Protein AF-A0A7H4LUL4-F1 (afdb_monomer)

Solvent-accessible surface area (backbone atoms only — not comparable to full-atom values): 4689 Å² total; per-residue (Å²): 133,86,77,78,72,79,74,70,69,87,61,100,52,40,33,30,39,43,48,76,53,99,90,51,56,40,29,39,30,35,31,65,50,16,73,67,49,72,32,78,44,74,83,58,43,65,65,47,68,71,49,86,70,59,75,34,74,69,40,37,64,63,46,47,55,56,64,72,62,63,79,48,55,75,40,82,101

Organism: NCBI:txid1134687

pLDDT: mean 81.98, std 11.31, range [38.91, 93.44]

Nearest PDB structures (foldseek):
  7lh5-assembly2_DS  TM=3.183E-01  e=8.310E+00  Thermus thermophilus HB8

Secondary structure (DSSP, 8-state):
----------SSS-EEEEEE-SS-EEEEEEETTEEEEEESSHHHHHHHTTS-----HHHHHHHHHHHHTT-SEEEE-

Foldseek 3Di:
DPPPPPDFPPDPAWKWWWDDDPVAIKTFIAGRLDGQGIDRDPVVNVVSRVPPDDHDPVSNVVCCCVVVVPPTDMGDD

Sequence (77 aa):
MQKMQLVCWPWAGAIALEESSEDMTQYHIIQNWLWLGAVESLSQASSLTRLSAKFDHDGYKILCKPLLSGRYKLHPL

Mean predicted aligned error: 6.25 Å

InterPro domains:
  IPR060414 Excinuclease Cho, C-terminal domain [PF27115] (14-77)

Structure (mmCIF, N/CA/C/O backbone):
data_AF-A0A7H4LUL4-F1
#
_entry.id   AF-A0A7H4LUL4-F1
#
loop_
_atom_site.group_PDB
_atom_site.id
_atom_site.type_symbol
_atom_site.label_atom_id
_atom_site.label_alt_id
_atom_site.label_comp_id
_atom_site.label_asym_id
_atom_site.label_entity_id
_atom_site.label_seq_id
_atom_site.pdbx_PDB_ins_code
_atom_site.Cartn_x
_atom_site.Cartn_y
_atom_site.Cartn_z
_atom_site.occupancy
_atom_site.B_iso_or_equiv
_atom_site.auth_seq_id
_atom_site.auth_comp_id
_atom_site.auth_asym_id
_atom_site.auth_atom_id
_atom_site.pdbx_PDB_model_num
ATOM 1 N N . MET A 1 1 ? -8.111 19.015 22.374 1.00 38.91 1 MET A N 1
ATOM 2 C CA . MET A 1 1 ? -7.757 17.579 22.428 1.00 38.91 1 MET A CA 1
ATOM 3 C C . MET A 1 1 ? -8.062 16.966 21.064 1.00 38.91 1 MET A C 1
ATOM 5 O O . MET A 1 1 ? -9.211 16.629 20.803 1.00 38.91 1 MET A O 1
ATOM 9 N N . GLN A 1 2 ? -7.089 16.918 20.150 1.00 46.69 2 GLN A N 1
ATOM 10 C CA . GLN A 1 2 ? -7.282 16.306 18.830 1.00 46.69 2 GLN A CA 1
ATOM 11 C C . GLN A 1 2 ? -7.333 14.787 19.033 1.00 46.69 2 GLN A C 1
ATOM 13 O O . GLN A 1 2 ? -6.311 14.155 19.283 1.00 46.69 2 GLN A O 1
ATOM 18 N N . LYS A 1 3 ? -8.539 14.208 19.021 1.00 48.00 3 LYS A N 1
ATOM 19 C CA . LYS A 1 3 ? -8.714 12.754 18.989 1.00 48.00 3 LYS A CA 1
ATOM 20 C C . LYS A 1 3 ? -8.173 12.292 17.642 1.00 48.00 3 LYS A C 1
ATOM 22 O O . LYS A 1 3 ? -8.859 12.425 16.635 1.00 48.00 3 LYS A O 1
ATOM 27 N N . MET A 1 4 ? -6.931 11.822 17.622 1.00 51.91 4 MET A N 1
ATOM 28 C CA . MET A 1 4 ? -6.375 11.084 16.496 1.00 51.91 4 MET A CA 1
ATOM 29 C C . MET A 1 4 ? -7.254 9.841 16.354 1.00 51.91 4 MET A C 1
ATOM 31 O O . MET A 1 4 ? -7.120 8.885 17.113 1.00 51.91 4 MET A O 1
ATOM 35 N N . GLN A 1 5 ? -8.269 9.928 15.494 1.00 59.28 5 GLN A N 1
ATOM 36 C CA . GLN A 1 5 ? -9.123 8.796 15.182 1.00 59.28 5 GLN A CA 1
ATOM 37 C C . GLN A 1 5 ? -8.212 7.786 14.500 1.00 59.28 5 GLN A C 1
ATOM 39 O O . GLN A 1 5 ? -7.766 8.009 13.377 1.00 59.28 5 GLN A O 1
ATOM 44 N N . LEU A 1 6 ? -7.855 6.733 15.234 1.00 64.06 6 LEU A N 1
ATOM 45 C CA . LEU A 1 6 ? -7.235 5.552 14.661 1.00 64.06 6 LEU A CA 1
ATOM 46 C C . LEU A 1 6 ? -8.210 5.051 13.602 1.00 64.06 6 LEU A C 1
ATOM 48 O O . LEU A 1 6 ? -9.297 4.569 13.926 1.00 64.06 6 LEU A O 1
ATOM 52 N N . VAL A 1 7 ? -7.864 5.259 12.337 1.00 68.00 7 VAL A N 1
ATOM 53 C CA . VAL A 1 7 ? -8.657 4.729 11.239 1.00 68.00 7 VAL A CA 1
ATOM 54 C C . VAL A 1 7 ? -8.384 3.233 11.237 1.00 68.00 7 VAL A C 1
ATOM 56 O O . VAL A 1 7 ? -7.257 2.799 10.997 1.00 68.00 7 VAL A O 1
ATOM 59 N N . CYS A 1 8 ? -9.395 2.431 11.569 1.00 74.50 8 CYS A N 1
ATOM 60 C CA . CYS A 1 8 ? -9.304 0.988 11.382 1.00 74.50 8 CYS A CA 1
ATOM 61 C C . CYS A 1 8 ? -8.954 0.720 9.922 1.00 74.50 8 CYS A C 1
ATOM 63 O O . CYS A 1 8 ? -9.492 1.390 9.043 1.00 74.50 8 CYS A O 1
ATOM 65 N N . TRP A 1 9 ? -8.045 -0.226 9.682 1.00 81.50 9 TRP A N 1
ATOM 66 C CA . TRP A 1 9 ? -7.612 -0.594 8.339 1.00 81.50 9 TRP A CA 1
ATOM 67 C C . TRP A 1 9 ? -8.840 -0.831 7.436 1.00 81.50 9 TRP A C 1
ATOM 69 O O . TRP A 1 9 ? -9.593 -1.770 7.690 1.00 81.50 9 TRP A O 1
ATOM 79 N N . PRO A 1 10 ? -9.100 0.039 6.440 1.00 79.62 10 PRO A N 1
ATOM 80 C CA . PRO A 1 10 ? -10.368 0.027 5.711 1.00 79.62 10 PRO A CA 1
ATOM 81 C C . PRO A 1 10 ? -10.417 -1.018 4.587 1.00 79.62 10 PRO A C 1
ATOM 83 O O . PRO A 1 10 ? -11.474 -1.228 3.995 1.00 79.62 10 PRO A O 1
ATOM 86 N N . TRP A 1 11 ? -9.292 -1.664 4.273 1.00 85.56 11 TRP A N 1
ATOM 87 C CA . TRP A 1 11 ? -9.188 -2.654 3.202 1.00 85.56 11 TRP A CA 1
ATOM 88 C C . TRP A 1 11 ? -9.309 -4.083 3.745 1.00 85.56 11 TRP A C 1
ATOM 90 O O . TRP A 1 11 ? -8.872 -4.380 4.852 1.00 85.56 11 TRP A O 1
ATOM 100 N N . ALA A 1 12 ? -9.870 -4.997 2.948 1.00 82.44 12 ALA A N 1
ATOM 101 C CA . ALA A 1 12 ? -10.056 -6.397 3.351 1.00 82.44 12 ALA A CA 1
ATO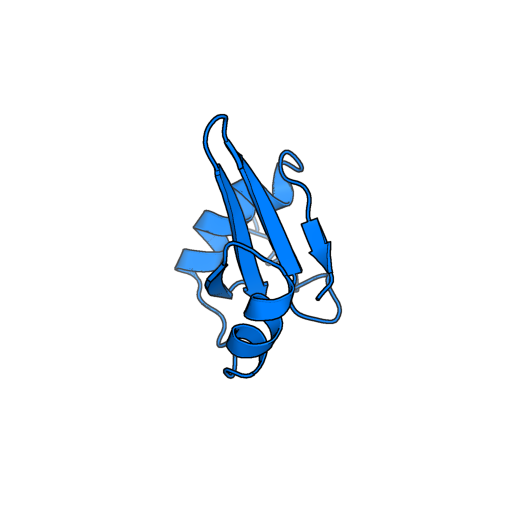M 102 C C . ALA A 1 12 ? -8.738 -7.190 3.467 1.00 82.44 12 ALA A C 1
ATOM 104 O O . ALA A 1 12 ? -8.696 -8.231 4.117 1.00 82.44 12 ALA A O 1
ATOM 105 N N . GLY A 1 13 ? -7.667 -6.701 2.838 1.00 87.12 13 GLY A N 1
ATOM 106 C CA . GLY A 1 13 ? -6.370 -7.364 2.768 1.00 87.12 13 GLY A CA 1
ATOM 107 C C . GLY A 1 13 ? -5.221 -6.366 2.702 1.00 87.12 13 GLY A C 1
ATOM 108 O O . GLY A 1 13 ? -5.362 -5.205 3.096 1.00 87.12 13 GLY A O 1
ATOM 109 N N . ALA A 1 14 ? -4.070 -6.827 2.220 1.00 90.00 14 ALA A N 1
ATOM 110 C CA . ALA A 1 14 ? -2.960 -5.931 1.930 1.00 90.00 14 ALA A CA 1
ATOM 111 C C . ALA A 1 14 ? -3.277 -5.056 0.712 1.00 90.00 14 ALA A C 1
ATOM 113 O O . ALA A 1 14 ? -4.051 -5.436 -0.165 1.00 90.00 14 ALA A O 1
ATOM 114 N N . ILE A 1 15 ? -2.640 -3.896 0.653 1.00 91.56 15 ILE A N 1
ATOM 115 C CA . ILE A 1 15 ? -2.675 -3.009 -0.504 1.00 91.56 15 ILE A CA 1
ATOM 116 C C . ILE A 1 15 ? -1.252 -2.718 -0.959 1.00 91.56 15 ILE A C 1
ATOM 118 O O . ILE A 1 15 ? -0.322 -2.680 -0.154 1.00 91.56 15 ILE A O 1
ATOM 122 N N . ALA A 1 16 ? -1.096 -2.478 -2.249 1.00 92.88 16 ALA A N 1
ATOM 123 C CA . ALA A 1 16 ? 0.107 -1.941 -2.846 1.00 92.88 16 ALA A CA 1
ATOM 124 C C . ALA A 1 16 ? -0.105 -0.458 -3.153 1.00 92.88 16 ALA A C 1
ATOM 126 O O . ALA A 1 16 ? -1.009 -0.094 -3.902 1.00 92.88 16 ALA A O 1
ATOM 127 N N . LEU A 1 17 ? 0.733 0.399 -2.586 1.00 92.31 17 LEU A N 1
ATOM 128 C CA . LEU A 1 17 ? 0.811 1.805 -2.952 1.00 92.31 17 LEU A CA 1
ATOM 129 C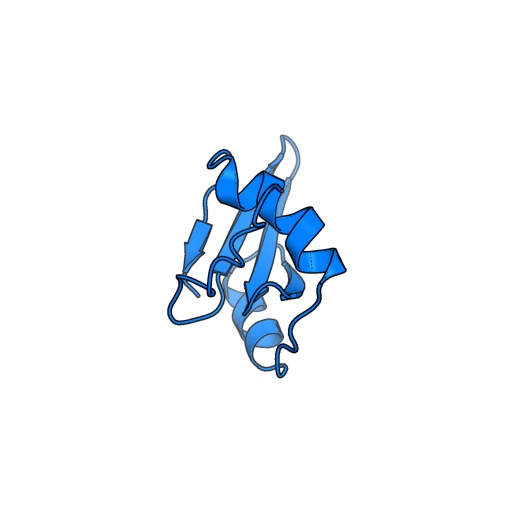 C . LEU A 1 17 ? 1.797 1.950 -4.109 1.00 92.31 17 LEU A C 1
ATOM 131 O O . LEU A 1 17 ? 2.982 1.678 -3.944 1.00 92.31 17 LEU A O 1
ATOM 135 N N . GLU A 1 18 ? 1.295 2.347 -5.272 1.00 92.69 18 GLU A N 1
ATOM 136 C CA . GLU A 1 18 ? 2.093 2.613 -6.466 1.00 92.69 18 GLU A CA 1
ATOM 137 C C . GLU A 1 18 ? 2.741 3.992 -6.364 1.00 92.69 18 GLU A C 1
ATOM 139 O O . GLU A 1 18 ? 2.062 5.023 -6.327 1.00 92.69 18 GLU A O 1
ATOM 144 N N . GLU A 1 19 ? 4.066 3.992 -6.344 1.00 90.62 19 GLU A N 1
ATOM 145 C CA . GLU 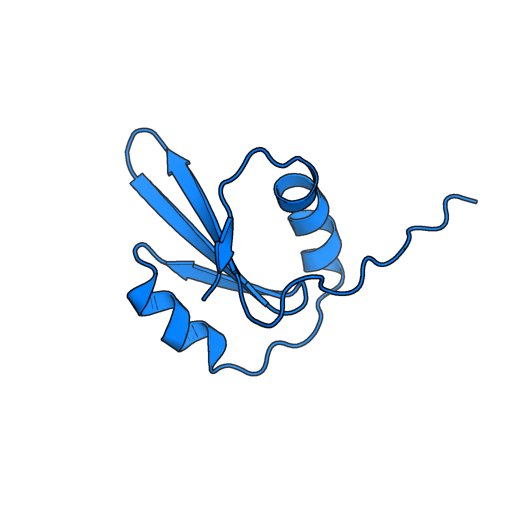A 1 19 ? 4.907 5.165 -6.485 1.00 90.62 19 GLU A CA 1
ATOM 146 C C . GLU A 1 19 ? 5.638 5.072 -7.828 1.00 90.62 19 GLU A C 1
ATOM 148 O O . GLU A 1 19 ? 6.587 4.309 -8.001 1.00 90.62 19 GLU A O 1
ATOM 153 N N . SER A 1 20 ? 5.151 5.830 -8.811 1.00 88.81 20 SER A N 1
ATOM 154 C CA . SER A 1 20 ? 5.775 5.952 -10.128 1.00 88.81 20 SER A CA 1
ATOM 155 C C . SER A 1 20 ? 6.644 7.206 -10.179 1.00 88.81 20 SER A C 1
ATOM 157 O O . SER A 1 20 ? 6.129 8.316 -10.033 1.00 88.81 20 SER A O 1
ATOM 159 N N . SER A 1 21 ? 7.937 7.028 -10.417 1.00 85.44 21 SER A N 1
ATOM 160 C CA . SER A 1 21 ? 8.905 8.090 -10.708 1.00 85.44 21 SER A CA 1
ATOM 161 C C . SER A 1 21 ? 9.331 8.030 -12.181 1.00 85.44 21 SER A C 1
ATOM 163 O O . SER A 1 21 ? 8.997 7.073 -12.877 1.00 85.44 21 SER A O 1
ATOM 165 N N . GLU A 1 22 ? 10.060 9.039 -12.667 1.00 86.88 22 GLU A N 1
ATOM 166 C CA . GLU A 1 22 ? 10.489 9.124 -14.079 1.00 86.88 22 GLU A CA 1
ATOM 167 C C . GLU A 1 22 ? 11.325 7.915 -14.534 1.00 86.88 22 GLU A C 1
ATOM 169 O O . GLU A 1 22 ? 11.195 7.480 -15.675 1.00 86.88 22 GLU A O 1
ATOM 174 N N . ASP A 1 23 ? 12.108 7.325 -13.627 1.00 87.00 23 ASP A N 1
ATOM 175 C CA . ASP A 1 23 ? 12.992 6.196 -13.933 1.00 87.00 23 ASP A CA 1
ATOM 176 C C . ASP A 1 23 ? 12.433 4.821 -13.524 1.00 87.00 23 ASP A C 1
ATOM 178 O O . ASP A 1 23 ? 12.873 3.794 -14.041 1.00 87.00 23 ASP A O 1
ATOM 182 N N . MET A 1 24 ? 11.492 4.760 -12.572 1.00 89.38 24 MET A N 1
ATOM 183 C CA . MET A 1 24 ? 11.095 3.496 -11.940 1.00 89.38 24 MET A CA 1
ATOM 184 C C . MET A 1 24 ? 9.706 3.563 -11.297 1.00 89.38 24 MET A C 1
ATOM 186 O O . MET A 1 24 ? 9.313 4.586 -10.743 1.00 89.38 24 MET A O 1
ATOM 190 N N . THR A 1 25 ? 8.981 2.440 -11.309 1.00 90.81 25 THR A N 1
ATOM 191 C CA . THR A 1 25 ? 7.753 2.256 -10.519 1.00 90.81 25 THR A CA 1
ATOM 192 C C . THR A 1 25 ? 7.996 1.268 -9.385 1.00 90.81 25 THR A C 1
ATOM 194 O O . THR A 1 25 ? 8.459 0.152 -9.618 1.00 90.81 25 THR A O 1
ATOM 197 N N . GLN A 1 26 ? 7.662 1.668 -8.161 1.00 92.88 26 GLN A N 1
ATOM 198 C CA . GLN A 1 26 ? 7.712 0.814 -6.980 1.00 92.88 26 GLN A CA 1
ATOM 199 C C . GLN A 1 26 ? 6.332 0.688 -6.335 1.00 92.88 26 GLN A C 1
ATOM 201 O O . GLN A 1 26 ? 5.536 1.620 -6.306 1.00 92.88 26 GLN A O 1
ATOM 206 N N . TYR A 1 27 ? 6.055 -0.490 -5.793 1.00 93.44 27 TYR A N 1
ATOM 207 C CA . TYR A 1 27 ? 4.821 -0.830 -5.104 1.00 93.44 27 TYR A CA 1
ATOM 208 C C . TYR A 1 27 ? 5.124 -1.089 -3.634 1.00 93.44 27 TYR A C 1
ATOM 210 O O . TYR A 1 27 ? 5.691 -2.123 -3.278 1.00 93.44 27 TYR A O 1
ATOM 218 N N . HIS A 1 28 ? 4.736 -0.164 -2.766 1.00 92.56 28 HIS A N 1
ATOM 219 C CA . HIS A 1 28 ? 4.898 -0.303 -1.324 1.00 92.56 28 HIS A CA 1
ATOM 220 C C . HIS A 1 28 ? 3.749 -1.127 -0.758 1.00 92.56 28 HIS A C 1
ATOM 222 O O . HIS A 1 28 ? 2.593 -0.711 -0.785 1.00 92.56 28 HIS A O 1
ATOM 228 N N . ILE A 1 29 ? 4.066 -2.309 -0.245 1.00 91.81 29 ILE A N 1
ATOM 229 C CA . ILE A 1 29 ? 3.080 -3.257 0.252 1.00 91.81 29 ILE A CA 1
ATOM 230 C C . ILE A 1 29 ? 2.784 -2.932 1.702 1.00 91.81 29 ILE A C 1
ATOM 232 O O . ILE A 1 29 ? 3.683 -2.889 2.543 1.00 91.81 29 ILE A O 1
ATOM 236 N N . ILE A 1 30 ? 1.515 -2.683 1.990 1.00 90.31 30 ILE A N 1
ATOM 237 C CA . ILE A 1 30 ? 1.047 -2.251 3.297 1.00 90.31 30 ILE A CA 1
ATOM 238 C C . ILE A 1 30 ? -0.106 -3.157 3.710 1.00 90.31 30 ILE A C 1
ATOM 240 O O . ILE A 1 30 ? -1.064 -3.345 2.962 1.00 90.31 30 ILE A O 1
ATOM 244 N N . GLN A 1 31 ? -0.038 -3.706 4.917 1.00 89.00 31 GLN A N 1
ATOM 245 C CA . GLN A 1 31 ? -1.119 -4.491 5.499 1.00 89.00 31 GLN A CA 1
ATOM 246 C C . GLN A 1 31 ? -1.297 -4.092 6.956 1.00 89.00 31 GLN A C 1
ATOM 248 O O . GLN A 1 31 ? -0.336 -4.089 7.717 1.00 89.00 31 GLN A O 1
ATOM 253 N N . ASN A 1 32 ? -2.528 -3.774 7.359 1.00 86.19 32 ASN A N 1
ATOM 254 C CA . ASN A 1 32 ? -2.844 -3.438 8.748 1.00 86.19 32 ASN A CA 1
ATOM 255 C C . ASN A 1 32 ? -1.965 -2.300 9.319 1.00 86.19 32 ASN A C 1
ATOM 257 O O . ASN A 1 32 ? -1.475 -2.382 10.445 1.00 86.19 32 ASN A O 1
ATOM 261 N N . TRP A 1 33 ? -1.737 -1.256 8.511 1.00 84.94 33 TRP A N 1
ATOM 262 C CA . TRP A 1 33 ? -0.833 -0.127 8.800 1.00 84.94 33 TRP A CA 1
ATOM 263 C C . TRP A 1 33 ? 0.647 -0.484 8.990 1.00 84.94 33 TRP A C 1
ATOM 265 O O . TRP A 1 33 ? 1.434 0.368 9.395 1.00 84.94 33 TRP A O 1
ATOM 275 N N . LEU A 1 34 ? 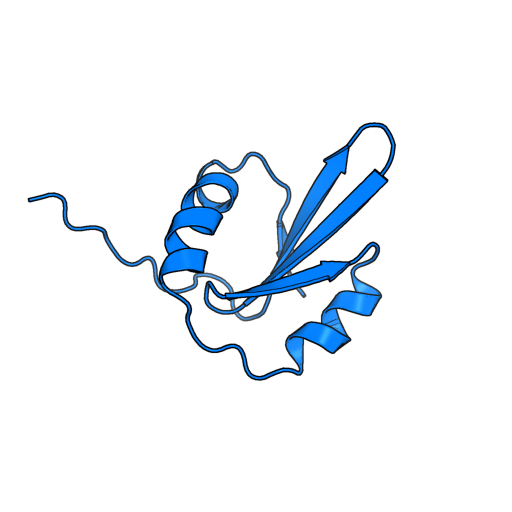1.041 -1.711 8.655 1.00 86.81 34 LEU A N 1
ATOM 276 C CA . LEU A 1 34 ? 2.431 -2.128 8.598 1.00 86.81 34 LEU A CA 1
ATOM 277 C C . LEU A 1 34 ? 2.930 -2.065 7.161 1.00 86.81 34 LEU A C 1
ATOM 279 O O . LEU A 1 34 ? 2.327 -2.653 6.263 1.00 86.81 34 LEU A O 1
ATOM 283 N N . TRP A 1 35 ? 4.065 -1.408 6.959 1.00 88.69 35 TRP A N 1
ATOM 284 C CA . TRP A 1 35 ? 4.809 -1.514 5.714 1.00 88.69 35 TRP A CA 1
ATOM 285 C C . TRP A 1 35 ? 5.576 -2.842 5.689 1.00 88.69 35 TRP A C 1
ATOM 287 O O . TRP A 1 35 ? 6.440 -3.084 6.528 1.00 88.69 35 TRP A O 1
ATOM 297 N N . LEU A 1 36 ? 5.229 -3.714 4.743 1.00 88.19 36 LEU A N 1
ATOM 298 C CA . LEU A 1 36 ? 5.832 -5.039 4.577 1.00 88.19 36 LEU A CA 1
ATOM 299 C C . LEU A 1 36 ? 7.070 -5.017 3.669 1.00 88.19 36 LEU A C 1
ATOM 301 O O . LEU A 1 36 ? 7.871 -5.947 3.707 1.00 88.19 36 LEU A O 1
ATOM 305 N N . GLY A 1 37 ? 7.215 -3.981 2.842 1.00 89.25 37 GLY A N 1
ATOM 306 C CA . GLY A 1 37 ? 8.315 -3.830 1.891 1.00 89.25 37 GLY A CA 1
ATOM 307 C C . GLY A 1 37 ? 7.884 -3.111 0.614 1.00 89.25 37 GLY A C 1
ATOM 308 O O . GLY A 1 37 ? 6.722 -2.735 0.462 1.00 89.25 37 GLY A O 1
ATOM 309 N N . ALA A 1 38 ? 8.821 -2.903 -0.308 1.00 91.56 38 ALA A N 1
ATOM 310 C CA .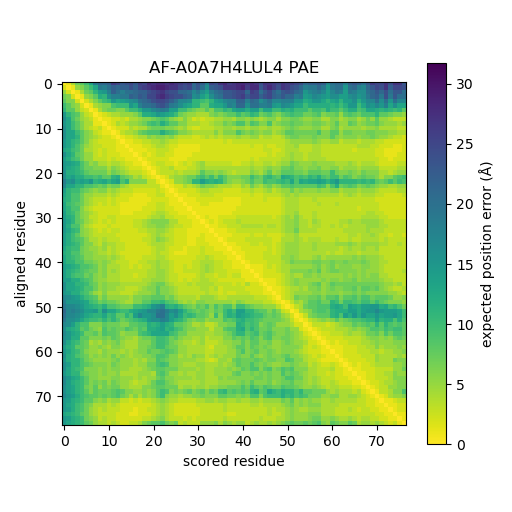 ALA A 1 38 ? 8.550 -2.375 -1.642 1.00 91.56 38 ALA A CA 1
ATOM 311 C C . ALA A 1 38 ? 8.934 -3.417 -2.697 1.00 91.56 38 ALA A C 1
ATOM 313 O O . ALA A 1 38 ? 9.935 -4.116 -2.541 1.00 91.56 38 ALA A O 1
ATOM 314 N N . VAL A 1 39 ? 8.131 -3.533 -3.749 1.00 92.31 39 VAL A N 1
ATOM 315 C CA . VAL A 1 39 ? 8.359 -4.462 -4.860 1.00 92.31 39 VAL A CA 1
ATOM 316 C C . VAL 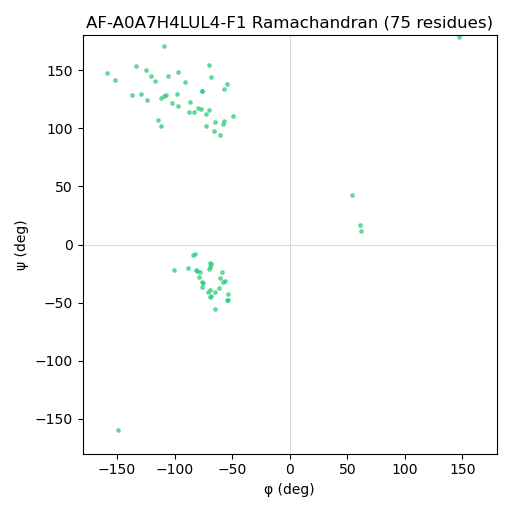A 1 39 ? 8.163 -3.761 -6.193 1.00 92.31 39 VAL A C 1
ATOM 318 O O . VAL A 1 39 ? 7.393 -2.820 -6.301 1.00 92.31 39 VAL A O 1
ATOM 321 N N . GLU A 1 40 ? 8.817 -4.242 -7.240 1.00 91.25 40 GLU A N 1
ATOM 322 C CA . GLU A 1 40 ? 8.703 -3.670 -8.593 1.00 91.25 40 GLU A CA 1
ATOM 323 C C . GLU A 1 40 ? 7.484 -4.211 -9.357 1.00 91.25 40 GLU A C 1
ATOM 325 O O . GLU A 1 40 ? 7.140 -3.754 -10.443 1.00 91.25 40 GLU A O 1
ATOM 330 N N . SER A 1 41 ? 6.818 -5.232 -8.813 1.00 89.62 41 SER A N 1
ATOM 331 C CA . SER A 1 41 ? 5.642 -5.850 -9.424 1.00 89.62 41 SER A CA 1
ATOM 332 C C . SER A 1 41 ? 4.712 -6.445 -8.381 1.00 89.62 41 SER A C 1
ATOM 334 O O . SER A 1 41 ? 5.160 -7.100 -7.439 1.00 89.62 41 SER A O 1
ATOM 336 N N . LEU A 1 42 ? 3.405 -6.301 -8.613 1.00 89.19 42 LEU A N 1
ATOM 337 C CA . LEU A 1 42 ? 2.347 -6.812 -7.736 1.00 89.19 42 LEU A CA 1
ATOM 338 C C . LEU A 1 42 ? 2.460 -8.324 -7.481 1.00 89.19 42 LEU A C 1
ATOM 340 O O . LEU A 1 42 ? 2.183 -8.778 -6.377 1.00 89.19 42 LEU A O 1
ATOM 344 N N . SER A 1 43 ? 2.964 -9.105 -8.441 1.00 88.56 43 SER A N 1
ATOM 345 C CA . SER A 1 43 ? 3.189 -10.548 -8.266 1.00 88.56 43 SER A CA 1
ATOM 346 C C . SER A 1 43 ? 4.170 -10.886 -7.136 1.00 88.56 43 SER A C 1
ATOM 348 O O . SER A 1 43 ? 4.058 -11.940 -6.514 1.00 88.56 43 SER A O 1
ATOM 350 N N . GLN A 1 44 ? 5.130 -10.001 -6.842 1.00 87.88 44 GLN A N 1
ATOM 351 C CA . GLN A 1 44 ? 6.060 -10.187 -5.724 1.00 87.88 44 GLN A CA 1
ATOM 352 C C . GLN A 1 44 ? 5.412 -9.832 -4.377 1.00 87.88 44 GLN A C 1
ATOM 354 O O . GLN A 1 44 ? 5.815 -10.354 -3.336 1.00 87.88 44 GLN A O 1
ATOM 359 N N . ALA A 1 45 ? 4.369 -8.996 -4.388 1.00 88.38 45 ALA A N 1
ATOM 360 C CA . ALA A 1 45 ? 3.693 -8.537 -3.183 1.00 88.38 45 ALA A CA 1
ATOM 361 C C . ALA A 1 45 ? 3.068 -9.692 -2.393 1.00 88.38 45 ALA A C 1
ATOM 363 O O . ALA A 1 45 ? 3.162 -9.716 -1.167 1.00 88.38 45 ALA A O 1
ATOM 364 N N . SER A 1 46 ? 2.514 -10.699 -3.078 1.00 83.50 46 SER A N 1
ATOM 365 C CA . SER A 1 46 ? 1.910 -11.880 -2.445 1.00 83.50 46 SER A CA 1
ATOM 366 C C . SER A 1 46 ? 2.887 -12.672 -1.565 1.00 83.50 46 SER A C 1
ATOM 368 O O . SER A 1 46 ? 2.471 -13.400 -0.664 1.00 83.50 46 SER A O 1
ATOM 370 N N . SER A 1 47 ? 4.196 -12.557 -1.803 1.00 84.94 47 SER A N 1
ATOM 371 C CA . SER A 1 47 ? 5.204 -13.172 -0.933 1.00 84.94 47 SER A CA 1
ATOM 372 C C . SER A 1 47 ? 5.395 -12.404 0.372 1.00 84.94 47 SER A C 1
ATOM 374 O O . SER A 1 47 ? 5.641 -13.030 1.399 1.00 84.94 47 SER A O 1
ATOM 376 N N . LEU A 1 48 ? 5.223 -11.080 0.352 1.00 84.88 48 LEU A N 1
ATOM 377 C CA . LEU A 1 48 ? 5.314 -10.229 1.538 1.00 84.88 48 LEU A CA 1
ATOM 378 C C . LEU A 1 48 ? 4.060 -10.336 2.413 1.00 84.88 48 LEU A C 1
ATOM 380 O O . LEU A 1 48 ? 4.170 -10.368 3.635 1.00 84.88 48 LEU A O 1
ATOM 384 N N . THR A 1 49 ? 2.875 -10.469 1.809 1.00 81.50 49 THR A N 1
ATOM 385 C CA . THR A 1 49 ? 1.594 -10.578 2.539 1.00 81.50 49 THR A CA 1
ATOM 386 C C . THR A 1 49 ? 1.419 -11.889 3.301 1.00 81.50 49 THR A C 1
ATOM 388 O O . THR A 1 49 ? 0.566 -11.975 4.181 1.00 81.50 49 THR A O 1
ATOM 391 N N . ARG A 1 50 ? 2.228 -12.912 2.992 1.00 76.44 50 ARG A N 1
ATOM 392 C CA . ARG A 1 50 ? 2.281 -14.165 3.762 1.00 76.44 50 ARG A CA 1
ATOM 393 C C . ARG A 1 50 ? 2.905 -13.997 5.145 1.00 76.44 50 ARG A C 1
ATOM 395 O O . ARG A 1 50 ? 2.684 -14.843 6.009 1.00 76.44 50 ARG A O 1
ATOM 402 N N . LEU A 1 51 ? 3.695 -12.948 5.361 1.00 66.94 51 LEU A N 1
ATOM 403 C CA . LEU A 1 51 ? 4.247 -12.650 6.674 1.00 66.94 51 LEU A CA 1
ATOM 404 C C . LEU A 1 51 ? 3.143 -12.045 7.545 1.00 66.94 51 LEU A C 1
ATOM 406 O O . LEU A 1 51 ? 2.438 -11.135 7.125 1.00 66.94 51 LEU A O 1
ATOM 410 N N . SER A 1 52 ? 2.995 -12.551 8.770 1.00 63.22 52 SER A N 1
ATOM 411 C CA . SER A 1 52 ? 2.036 -12.020 9.743 1.00 63.22 52 SER A CA 1
ATOM 412 C C . SER A 1 52 ? 2.316 -10.536 10.006 1.00 63.22 52 SER A C 1
ATOM 414 O O . SER A 1 52 ? 3.235 -10.209 10.761 1.00 63.22 52 SER A O 1
ATOM 416 N N . ALA A 1 53 ? 1.502 -9.641 9.445 1.00 68.56 53 ALA A N 1
ATOM 417 C CA . ALA A 1 53 ? 1.627 -8.212 9.686 1.00 68.56 53 ALA A CA 1
ATOM 418 C C . ALA A 1 53 ? 1.204 -7.866 11.122 1.00 68.56 53 ALA A C 1
ATOM 420 O O . ALA A 1 53 ? 0.047 -8.034 11.513 1.00 68.56 53 ALA A O 1
ATOM 421 N N . LYS A 1 54 ? 2.147 -7.374 11.927 1.00 71.25 54 LYS A N 1
ATOM 422 C CA . LYS A 1 54 ? 1.853 -6.746 13.220 1.00 71.25 54 LYS A CA 1
ATOM 423 C C . LYS A 1 54 ? 1.670 -5.248 13.029 1.00 71.25 54 LYS A C 1
ATOM 425 O O . LYS A 1 54 ? 2.418 -4.636 12.287 1.00 71.25 54 LYS A O 1
ATOM 430 N N . PHE A 1 55 ? 0.701 -4.662 13.717 1.00 71.88 55 PHE A N 1
ATOM 431 C CA . PHE A 1 55 ? 0.507 -3.214 13.712 1.00 71.88 55 PHE A CA 1
ATOM 432 C C . PHE A 1 55 ? 1.774 -2.478 14.181 1.00 71.88 55 PHE A C 1
ATOM 434 O O . PHE A 1 55 ? 2.341 -2.846 15.212 1.00 71.88 55 PHE A O 1
ATOM 441 N N . ASP A 1 56 ? 2.166 -1.426 13.458 1.00 76.44 56 ASP A N 1
ATOM 442 C CA . ASP A 1 56 ? 3.281 -0.547 13.814 1.00 76.44 56 ASP A CA 1
ATOM 443 C C . ASP A 1 56 ? 2.817 0.916 13.892 1.00 76.44 56 ASP A C 1
ATOM 445 O O . ASP A 1 56 ? 2.214 1.461 12.962 1.00 76.44 56 ASP A O 1
ATOM 449 N N . HIS A 1 57 ? 3.056 1.554 15.038 1.00 75.19 57 HIS A N 1
ATOM 450 C CA . HIS A 1 57 ? 2.552 2.903 15.305 1.00 75.19 57 HIS A CA 1
ATOM 451 C C . HIS A 1 57 ? 3.352 3.979 14.554 1.00 75.19 57 HIS A C 1
ATOM 453 O O . HIS A 1 57 ? 2.785 4.993 14.133 1.00 75.19 57 HIS A O 1
ATOM 459 N N . ASP A 1 58 ? 4.651 3.768 14.358 1.00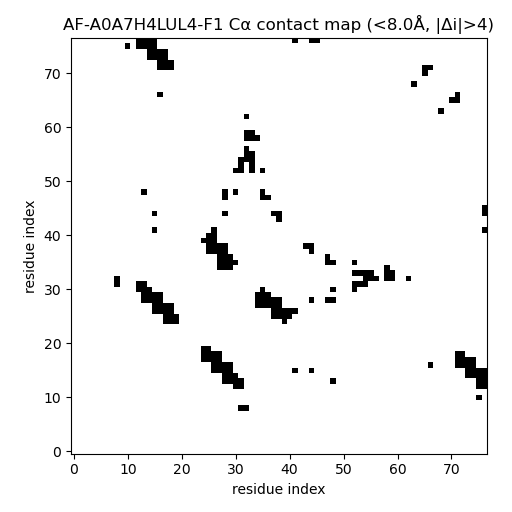 80.00 58 ASP A N 1
ATOM 460 C CA . ASP A 1 58 ? 5.494 4.675 13.583 1.00 80.00 58 ASP A CA 1
ATOM 461 C C . ASP A 1 58 ? 5.149 4.586 12.089 1.00 80.00 58 ASP A C 1
ATOM 463 O O . ASP A 1 58 ? 4.947 5.613 11.432 1.00 80.00 58 ASP A O 1
ATOM 467 N N . GLY A 1 59 ? 4.915 3.370 11.593 1.00 78.38 59 GLY A N 1
ATOM 468 C CA . GLY A 1 59 ? 4.364 3.070 10.278 1.00 78.38 59 GLY A CA 1
ATOM 469 C C . GLY A 1 59 ? 3.035 3.778 10.042 1.00 78.38 59 GLY A C 1
ATOM 470 O O . GLY A 1 59 ? 2.895 4.475 9.040 1.00 78.38 59 GLY A O 1
ATOM 471 N N . TYR A 1 60 ? 2.093 3.721 10.992 1.00 81.69 60 TYR A N 1
ATOM 472 C CA . TYR A 1 60 ? 0.820 4.448 10.893 1.00 81.69 60 TYR A CA 1
ATOM 473 C C . TYR A 1 60 ? 1.018 5.947 10.622 1.00 81.69 60 TYR A C 1
ATOM 475 O O . TYR A 1 60 ? 0.409 6.497 9.707 1.00 81.69 60 TYR A O 1
ATOM 483 N N . LYS A 1 61 ? 1.905 6.622 11.364 1.00 81.31 61 LYS A N 1
ATOM 484 C CA . LYS A 1 61 ? 2.145 8.067 11.186 1.00 81.31 61 LYS A CA 1
ATOM 485 C C . LYS A 1 61 ? 2.746 8.394 9.822 1.00 81.31 61 LYS A C 1
ATOM 487 O O . LYS A 1 61 ? 2.348 9.386 9.208 1.00 81.31 61 LYS A O 1
ATOM 492 N N . ILE A 1 62 ? 3.684 7.572 9.356 1.00 83.50 62 ILE A N 1
ATOM 493 C CA . ILE A 1 62 ? 4.344 7.753 8.059 1.00 83.50 62 ILE A CA 1
ATOM 494 C C . ILE A 1 62 ? 3.351 7.499 6.926 1.00 83.50 62 ILE A C 1
ATOM 496 O O . ILE A 1 62 ? 3.278 8.299 5.999 1.00 83.50 62 ILE A O 1
ATOM 500 N N . LEU A 1 63 ? 2.557 6.431 7.029 1.00 82.88 63 LEU A N 1
ATOM 501 C CA . LEU A 1 63 ? 1.633 5.965 5.997 1.00 82.88 63 LEU A CA 1
ATOM 502 C C . LEU A 1 63 ? 0.334 6.770 5.937 1.00 82.88 63 LEU A C 1
ATOM 504 O O . LEU A 1 63 ? -0.240 6.904 4.858 1.00 82.88 63 LEU A O 1
ATOM 508 N N . CYS A 1 64 ? -0.113 7.367 7.047 1.00 81.50 64 CYS A N 1
ATOM 509 C CA . CYS A 1 64 ? -1.276 8.253 7.056 1.00 81.50 64 CYS A CA 1
ATOM 510 C C . CYS A 1 64 ? -1.143 9.368 6.019 1.00 81.50 64 CYS A C 1
ATOM 512 O O . CYS A 1 64 ? -2.102 9.666 5.319 1.00 81.50 64 CYS A O 1
ATOM 514 N N . LYS A 1 65 ? 0.033 9.986 5.886 1.00 80.75 65 LYS A N 1
ATOM 515 C CA . LYS A 1 65 ? 0.215 11.112 4.966 1.00 80.75 65 LYS A CA 1
ATOM 516 C C . LYS A 1 65 ? 0.040 10.715 3.487 1.00 80.75 65 LYS A C 1
ATOM 518 O O . LYS A 1 65 ? -0.804 11.331 2.843 1.00 80.75 65 LYS A O 1
ATOM 523 N N . PRO A 1 66 ? 0.755 9.722 2.925 1.00 81.25 66 PRO A N 1
ATOM 524 C CA . PRO A 1 66 ? 0.578 9.312 1.534 1.00 81.25 66 PRO A CA 1
ATOM 525 C C . PRO A 1 66 ? -0.770 8.620 1.280 1.00 81.25 66 PRO A C 1
ATOM 527 O O . PRO A 1 66 ? -1.403 8.923 0.270 1.00 81.25 66 PRO A O 1
ATOM 530 N N . LEU A 1 67 ? -1.261 7.776 2.203 1.00 80.81 67 LEU A N 1
ATOM 531 C CA . LEU A 1 67 ? -2.540 7.068 2.033 1.00 80.81 67 LEU A CA 1
ATOM 532 C C . LEU A 1 67 ? -3.745 8.011 2.108 1.00 80.81 67 LEU A C 1
ATOM 534 O O . LEU A 1 67 ? -4.635 7.935 1.267 1.00 80.81 67 LEU A O 1
ATOM 538 N N . LEU A 1 68 ? -3.780 8.923 3.087 1.00 78.19 68 LEU A N 1
ATOM 539 C CA . LEU A 1 68 ? -4.905 9.854 3.251 1.00 78.19 68 LEU A CA 1
ATOM 540 C C . LEU A 1 68 ? -4.822 11.042 2.292 1.00 78.19 68 LEU A C 1
ATOM 542 O O . LEU A 1 68 ? -5.843 11.654 1.995 1.00 78.19 68 LEU A O 1
ATOM 546 N N . SER A 1 69 ? -3.628 11.380 1.791 1.00 82.00 69 SER A N 1
ATOM 547 C CA . SER A 1 69 ? -3.488 12.443 0.793 1.00 82.00 69 SER A CA 1
ATOM 548 C C . SER A 1 69 ? -4.100 12.063 -0.558 1.00 82.00 69 SER A C 1
ATOM 550 O O . SER A 1 69 ? -4.270 12.962 -1.380 1.00 82.00 69 SER A O 1
ATOM 552 N N . GLY A 1 70 ? -4.368 10.775 -0.822 1.00 79.88 70 GLY A N 1
ATOM 553 C CA . GLY A 1 70 ? -4.974 10.302 -2.073 1.00 79.88 70 GLY A CA 1
ATOM 554 C C . GLY A 1 70 ? -4.15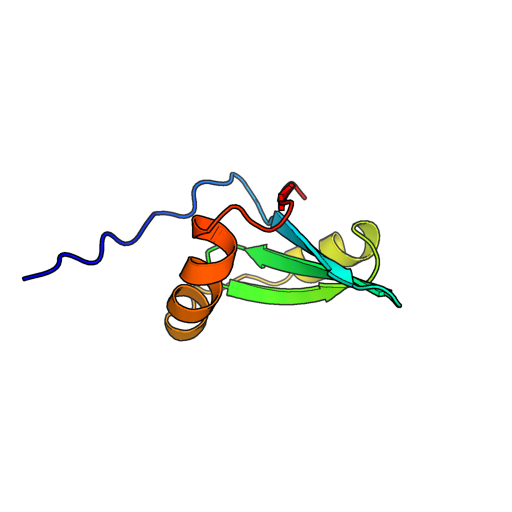1 10.597 -3.333 1.00 79.88 70 GLY A C 1
ATOM 555 O O . GLY A 1 70 ? -4.686 10.578 -4.435 1.00 79.88 70 GLY A O 1
ATOM 556 N N . ARG A 1 71 ? -2.860 10.917 -3.177 1.00 82.62 71 ARG A N 1
ATOM 557 C CA . ARG A 1 71 ? -1.951 11.262 -4.285 1.00 82.62 71 ARG A CA 1
ATOM 558 C C . ARG A 1 71 ? -1.387 10.044 -5.001 1.00 82.62 71 ARG A C 1
ATOM 560 O O . ARG A 1 71 ? -0.948 10.164 -6.137 1.00 82.62 71 ARG A O 1
ATOM 567 N N . TYR A 1 72 ? -1.392 8.905 -4.324 1.00 87.38 72 TYR A N 1
ATOM 568 C CA . TYR A 1 72 ? -0.840 7.660 -4.825 1.00 87.38 72 TYR A CA 1
ATOM 569 C C . TYR A 1 72 ? -1.965 6.719 -5.223 1.00 87.38 72 TYR A C 1
ATOM 571 O O . TYR A 1 72 ? -3.019 6.684 -4.580 1.00 87.38 72 TYR A O 1
ATOM 579 N N . 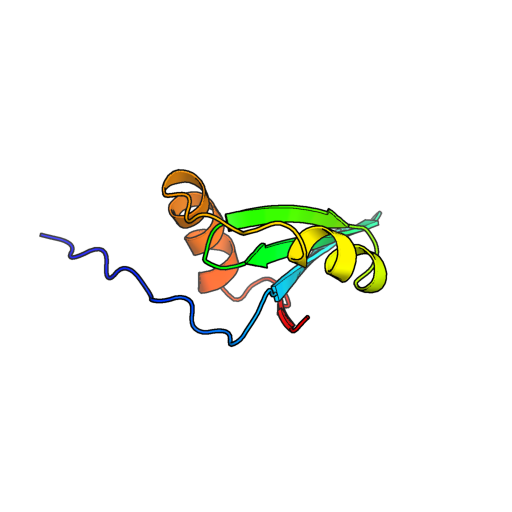LYS A 1 73 ? -1.733 5.937 -6.276 1.00 89.88 73 LYS A N 1
ATOM 580 C CA . LYS A 1 73 ? -2.662 4.880 -6.667 1.00 89.88 73 LYS A CA 1
ATOM 581 C C . LYS A 1 73 ? -2.498 3.702 -5.719 1.00 89.88 73 LYS A C 1
ATOM 583 O O . LYS A 1 73 ? -1.385 3.262 -5.444 1.00 89.88 73 LYS A O 1
ATOM 588 N N . LEU A 1 74 ? -3.620 3.202 -5.217 1.00 90.56 74 LEU A N 1
ATOM 589 C CA . LEU A 1 74 ? -3.660 2.038 -4.342 1.00 90.56 74 LEU A CA 1
ATOM 590 C C . LEU A 1 74 ? -4.238 0.863 -5.122 1.00 90.56 74 LEU A C 1
ATOM 592 O O . LEU A 1 74 ? -5.318 0.977 -5.701 1.00 90.56 74 LEU A O 1
ATOM 596 N N . HIS A 1 75 ? -3.533 -0.260 -5.104 1.00 90.62 75 HIS A N 1
ATOM 597 C CA . HIS A 1 75 ? -3.950 -1.509 -5.727 1.00 90.62 75 HIS A CA 1
ATOM 598 C C . HIS A 1 75 ? -4.258 -2.541 -4.638 1.00 90.62 75 HIS A C 1
ATOM 600 O O . HIS A 1 75 ? -3.411 -2.772 -3.773 1.00 90.62 75 HIS A O 1
ATOM 606 N N . PRO A 1 76 ? -5.449 -3.157 -4.630 1.00 89.56 76 PRO A N 1
ATOM 607 C CA . PRO A 1 76 ? -5.727 -4.279 -3.740 1.00 89.56 76 PRO A CA 1
ATOM 608 C C . PRO A 1 76 ? -4.904 -5.512 -4.155 1.00 89.56 76 PRO A C 1
ATOM 610 O O . PRO A 1 76 ? -4.686 -5.729 -5.349 1.00 89.56 76 PRO A O 1
ATOM 613 N N . LEU A 1 77 ? -4.457 -6.300 -3.171 1.00 86.19 77 LEU A N 1
ATOM 614 C CA . LEU A 1 77 ? -3.685 -7.538 -3.357 1.00 86.19 77 LEU A CA 1
ATOM 615 C C . LEU A 1 77 ? -4.459 -8.786 -2.942 1.00 86.19 77 LEU A C 1
ATOM 617 O O . LEU A 1 77 ? -5.266 -8.688 -1.989 1.00 86.19 77 LEU A O 1
#

Radius of gyration: 12.63 Å; Cα contacts (8 Å, |Δi|>4): 115; chains: 1; bounding box: 23×32×36 Å